Protein AF-A0A443SR91-F1 (afdb_monomer)

Mean predicted aligned error: 11.03 Å

Organism: NCBI:txid299467

Structure (mmCIF, N/CA/C/O backbone):
data_AF-A0A443SR91-F1
#
_entry.id   AF-A0A443SR91-F1
#
loop_
_atom_site.group_PDB
_atom_site.id
_atom_site.type_symbol
_atom_site.label_atom_id
_atom_site.label_alt_id
_atom_site.label_comp_id
_atom_site.label_asym_id
_atom_site.label_entity_id
_atom_site.label_seq_id
_atom_site.pdbx_PDB_ins_code
_atom_site.Cartn_x
_atom_site.Cartn_y
_atom_site.Cartn_z
_atom_site.occupancy
_atom_site.B_iso_or_equiv
_atom_site.auth_seq_id
_atom_site.auth_comp_id
_atom_site.auth_asym_id
_atom_site.auth_atom_id
_atom_site.pdbx_PDB_model_num
ATOM 1 N N . MET A 1 1 ? 27.657 -12.265 -1.826 1.00 41.44 1 MET A N 1
ATOM 2 C CA . MET A 1 1 ? 26.207 -12.236 -2.120 1.00 41.44 1 MET A CA 1
ATOM 3 C C . MET A 1 1 ? 25.772 -13.661 -2.396 1.00 41.44 1 MET A C 1
ATOM 5 O O . MET A 1 1 ? 26.447 -14.316 -3.179 1.00 41.44 1 MET A O 1
ATOM 9 N N . ALA A 1 2 ? 24.727 -14.161 -1.733 1.00 51.31 2 ALA A N 1
ATOM 10 C CA . ALA A 1 2 ? 24.154 -15.455 -2.095 1.00 51.31 2 ALA A CA 1
ATOM 11 C C . ALA A 1 2 ? 23.561 -15.342 -3.507 1.00 51.31 2 ALA A C 1
ATOM 13 O O . ALA A 1 2 ? 22.848 -14.381 -3.801 1.00 51.31 2 ALA A O 1
ATOM 14 N N . LYS A 1 3 ? 23.916 -16.274 -4.390 1.00 56.06 3 LYS A N 1
ATOM 15 C CA . LYS A 1 3 ? 23.354 -16.358 -5.735 1.00 56.06 3 LYS A CA 1
ATOM 16 C C . LYS A 1 3 ? 21.911 -16.841 -5.580 1.00 56.06 3 LYS A C 1
ATOM 18 O O . LYS A 1 3 ? 21.688 -17.900 -5.003 1.00 56.06 3 LYS A O 1
ATOM 23 N N . ILE A 1 4 ? 20.943 -16.024 -5.987 1.00 63.00 4 ILE A N 1
ATOM 24 C CA . ILE A 1 4 ? 19.546 -16.457 -6.048 1.00 63.00 4 ILE A CA 1
ATOM 25 C C . ILE A 1 4 ? 19.401 -17.189 -7.376 1.00 63.00 4 ILE A C 1
ATOM 27 O O . ILE A 1 4 ? 19.497 -16.564 -8.432 1.00 63.00 4 ILE A O 1
ATOM 31 N N . ASP A 1 5 ? 19.214 -18.503 -7.316 1.00 78.19 5 ASP A N 1
ATOM 32 C CA . ASP A 1 5 ? 18.896 -19.296 -8.497 1.00 78.19 5 ASP A CA 1
ATOM 33 C C . ASP A 1 5 ? 17.426 -19.047 -8.849 1.00 78.19 5 ASP A C 1
ATOM 35 O O . ASP A 1 5 ? 16.517 -19.475 -8.136 1.00 78.19 5 ASP A O 1
ATOM 39 N N . LEU A 1 6 ? 17.202 -18.266 -9.905 1.00 82.62 6 LEU A N 1
ATOM 40 C CA . LEU A 1 6 ? 15.869 -17.992 -10.432 1.00 82.62 6 LEU A CA 1
ATOM 41 C C . LEU A 1 6 ? 15.400 -19.183 -11.269 1.00 82.62 6 LEU A C 1
ATOM 43 O O . LEU A 1 6 ? 16.185 -19.780 -12.005 1.00 82.62 6 LEU A O 1
ATOM 47 N N . VAL A 1 7 ? 14.115 -19.503 -11.165 1.00 83.94 7 VAL A N 1
ATOM 48 C CA . VAL A 1 7 ? 13.456 -20.532 -11.971 1.00 83.94 7 VAL A CA 1
ATOM 49 C C . VAL A 1 7 ? 12.713 -19.836 -13.100 1.00 83.94 7 VAL A C 1
ATOM 51 O O . VAL A 1 7 ? 12.005 -18.858 -12.861 1.00 83.94 7 VAL A O 1
ATOM 54 N N . ASP A 1 8 ? 12.904 -20.321 -14.320 1.00 85.38 8 ASP A N 1
ATOM 55 C CA . ASP A 1 8 ? 12.150 -19.864 -15.479 1.00 85.38 8 ASP A CA 1
ATOM 56 C C . ASP A 1 8 ? 10.756 -20.497 -15.464 1.00 85.38 8 ASP A C 1
ATOM 58 O O . ASP A 1 8 ? 10.620 -21.723 -15.486 1.00 85.38 8 ASP A O 1
ATOM 62 N N . TYR A 1 9 ? 9.734 -19.650 -15.408 1.00 81.44 9 TYR A N 1
ATOM 63 C CA . TYR A 1 9 ? 8.352 -20.031 -15.623 1.00 81.44 9 TYR A CA 1
ATOM 64 C C . TYR A 1 9 ? 7.802 -19.270 -16.832 1.00 81.44 9 TYR A C 1
ATOM 66 O O . TYR A 1 9 ? 7.483 -18.086 -16.734 1.00 81.44 9 TYR A O 1
ATOM 74 N N . ASP A 1 10 ? 7.691 -19.953 -17.972 1.00 81.38 10 ASP A N 1
ATOM 75 C CA . ASP A 1 10 ? 7.181 -19.404 -19.239 1.00 81.38 10 ASP A CA 1
ATOM 76 C C . ASP A 1 10 ? 7.865 -18.093 -19.686 1.00 81.38 10 ASP A C 1
ATOM 78 O O . ASP A 1 10 ? 7.224 -17.161 -20.173 1.00 81.38 10 ASP A O 1
ATOM 82 N N . GLY A 1 11 ? 9.187 -18.008 -19.521 1.00 83.19 11 GLY A N 1
ATOM 83 C CA . GLY A 1 11 ? 9.999 -16.841 -19.866 1.00 83.19 11 GLY A CA 1
ATOM 84 C C . GLY A 1 11 ? 10.101 -15.800 -18.749 1.00 83.19 11 GLY A C 1
ATOM 85 O O . GLY A 1 11 ? 10.770 -14.778 -18.928 1.00 83.19 11 GLY A O 1
ATOM 86 N N . LEU A 1 12 ? 9.467 -16.035 -17.594 1.00 79.50 12 LEU A N 1
ATOM 87 C CA . LEU A 1 12 ? 9.574 -15.183 -16.416 1.00 79.50 12 LEU A CA 1
ATOM 88 C C . LEU A 1 12 ? 10.476 -15.824 -15.359 1.00 79.50 12 LEU A C 1
ATOM 90 O O . LEU A 1 12 ? 10.151 -16.849 -14.764 1.00 79.50 12 LEU A O 1
ATOM 94 N N . LEU A 1 13 ? 11.596 -15.166 -15.066 1.00 86.50 13 LEU A N 1
ATOM 95 C CA . LEU A 1 13 ? 12.511 -15.595 -14.013 1.00 86.50 13 LEU A CA 1
ATOM 96 C C . LEU A 1 13 ? 11.952 -15.227 -12.633 1.00 86.50 13 LEU A C 1
ATOM 98 O O . LEU A 1 13 ? 11.911 -14.052 -12.262 1.00 86.50 13 LEU A O 1
ATOM 102 N N . MET A 1 14 ? 11.553 -16.231 -11.853 1.00 80.12 14 MET A N 1
ATOM 103 C CA . MET A 1 14 ? 10.977 -16.051 -10.520 1.00 80.12 14 MET A CA 1
ATOM 104 C C . MET A 1 14 ? 11.836 -16.685 -9.426 1.00 80.12 14 MET A C 1
ATOM 106 O O . MET A 1 14 ? 12.551 -17.664 -9.636 1.00 80.12 14 MET A O 1
ATOM 110 N N . SER A 1 15 ? 11.739 -16.137 -8.213 1.00 78.44 15 SER A N 1
ATOM 111 C CA . SER A 1 15 ? 12.311 -16.778 -7.026 1.00 78.44 15 SER A CA 1
ATOM 112 C C . SER A 1 15 ? 11.634 -18.136 -6.779 1.00 78.44 15 SER A C 1
ATOM 114 O O . SER A 1 15 ? 10.404 -18.194 -6.836 1.00 78.44 15 SER A O 1
ATOM 116 N N . PRO A 1 16 ? 12.370 -19.190 -6.375 1.00 73.69 16 PRO A N 1
ATOM 117 C CA . PRO A 1 16 ? 11.783 -20.461 -5.937 1.00 73.69 16 PRO A CA 1
ATOM 118 C C . PRO A 1 16 ? 10.804 -20.328 -4.759 1.00 73.69 16 PRO A C 1
ATOM 120 O O . PRO A 1 16 ? 10.032 -21.240 -4.486 1.00 73.69 16 PRO A O 1
ATOM 123 N N . SER A 1 17 ? 10.855 -19.213 -4.021 1.00 71.69 17 SER A N 1
ATOM 124 C CA . SER A 1 17 ? 9.922 -18.911 -2.930 1.00 71.69 17 SER A CA 1
ATOM 125 C C . SER A 1 17 ? 8.574 -18.357 -3.404 1.00 71.69 17 SER A C 1
ATOM 127 O O . SER A 1 17 ? 7.667 -18.207 -2.588 1.00 71.69 17 SER A O 1
ATOM 129 N N . ALA A 1 18 ? 8.448 -17.984 -4.679 1.00 74.00 18 ALA A N 1
ATOM 130 C CA . ALA A 1 18 ? 7.201 -17.504 -5.256 1.00 74.00 18 ALA A CA 1
ATOM 131 C C . ALA A 1 18 ? 6.379 -18.687 -5.783 1.00 74.00 18 ALA A C 1
ATOM 133 O O . ALA A 1 18 ? 6.911 -19.588 -6.426 1.00 74.00 18 ALA A O 1
ATOM 134 N N . SER A 1 19 ? 5.069 -18.679 -5.529 1.00 81.56 19 SER A N 1
ATOM 135 C CA . SER A 1 19 ? 4.161 -19.663 -6.120 1.00 81.56 19 SER A CA 1
ATOM 136 C C . SER A 1 19 ? 3.815 -19.234 -7.542 1.00 81.56 19 SER A C 1
ATOM 138 O O . SER A 1 19 ? 3.152 -18.214 -7.741 1.00 81.56 19 SER A O 1
ATOM 140 N N . TYR A 1 20 ? 4.260 -20.023 -8.519 1.00 82.88 20 TYR A N 1
ATOM 141 C CA . TYR A 1 20 ? 3.913 -19.804 -9.920 1.00 82.88 20 TYR A CA 1
ATOM 142 C C . TYR A 1 20 ? 2.400 -19.924 -10.153 1.00 82.88 20 TYR A C 1
ATOM 144 O O . TYR A 1 20 ? 1.827 -19.073 -10.825 1.00 82.88 20 TYR A O 1
ATOM 152 N N . ASP A 1 21 ? 1.725 -20.884 -9.513 1.00 85.50 21 ASP A N 1
ATOM 153 C CA . ASP A 1 21 ? 0.265 -21.028 -9.618 1.00 85.50 21 ASP A CA 1
ATOM 154 C C . ASP A 1 21 ? -0.464 -19.765 -9.150 1.00 85.50 21 ASP A C 1
ATOM 156 O O . ASP A 1 21 ? -1.337 -19.257 -9.849 1.00 85.50 21 ASP A O 1
ATOM 160 N N . LYS A 1 22 ? -0.053 -19.185 -8.013 1.00 85.31 22 LYS A N 1
ATOM 161 C CA . LYS A 1 22 ? -0.628 -17.924 -7.515 1.00 85.31 22 LYS A CA 1
ATOM 162 C C . LYS A 1 22 ? -0.320 -16.747 -8.432 1.00 85.31 22 LYS A C 1
ATOM 164 O O . LYS A 1 22 ? -1.170 -15.883 -8.621 1.00 85.31 22 LYS A O 1
ATOM 169 N N . PHE A 1 23 ? 0.878 -16.709 -9.010 1.00 83.94 23 PHE A N 1
ATOM 170 C CA . PHE A 1 23 ? 1.231 -15.703 -10.007 1.00 83.94 23 PHE A CA 1
ATOM 171 C C . PHE A 1 23 ? 0.356 -15.818 -11.263 1.00 83.94 23 PHE A C 1
ATOM 173 O O . PHE A 1 23 ? -0.151 -14.810 -11.756 1.00 83.94 23 PHE A O 1
ATOM 180 N N . LYS A 1 24 ? 0.123 -17.036 -11.752 1.00 85.69 24 LYS A N 1
ATOM 181 C CA . LYS A 1 24 ? -0.732 -17.299 -12.910 1.00 85.69 24 LYS A CA 1
ATOM 182 C C . LYS A 1 24 ? -2.198 -16.978 -12.626 1.00 85.69 24 LYS A C 1
ATOM 184 O O . LYS A 1 24 ? -2.836 -16.326 -13.446 1.00 85.69 24 LYS A O 1
ATOM 189 N N . GLU A 1 25 ? -2.715 -17.372 -11.462 1.00 88.50 25 GLU A N 1
ATOM 190 C CA . GLU A 1 25 ? -4.056 -16.996 -10.993 1.00 88.50 25 GLU A CA 1
ATOM 191 C C . GLU A 1 25 ? -4.214 -15.469 -10.952 1.00 88.50 25 GLU A C 1
ATOM 193 O O . GLU A 1 25 ? -5.180 -14.936 -11.490 1.00 88.50 25 GLU A O 1
ATOM 198 N N . ALA A 1 26 ? -3.240 -14.756 -10.376 1.00 85.06 26 ALA A N 1
ATOM 199 C CA . ALA A 1 26 ? -3.278 -13.299 -10.266 1.00 85.06 26 ALA A CA 1
ATOM 200 C C . ALA A 1 26 ? -3.182 -12.590 -11.626 1.00 85.06 26 ALA A C 1
ATOM 202 O O . ALA A 1 26 ? -3.855 -11.586 -11.840 1.00 85.06 26 ALA A O 1
ATOM 203 N N . THR A 1 27 ? -2.360 -13.091 -12.552 1.00 83.00 27 THR A N 1
ATOM 204 C CA . THR A 1 27 ? -2.200 -12.490 -13.890 1.00 83.00 27 THR A CA 1
ATOM 205 C C . THR A 1 27 ? -3.327 -12.846 -14.855 1.00 83.00 27 THR A C 1
ATOM 207 O O . THR A 1 27 ? -3.571 -12.092 -15.792 1.00 83.00 27 THR A O 1
ATOM 210 N N . SER A 1 28 ? -4.044 -13.945 -14.611 1.00 87.25 28 SER A N 1
ATOM 211 C CA . SER A 1 28 ? -5.238 -14.341 -15.375 1.00 87.25 28 SER A CA 1
ATOM 212 C C . SER A 1 28 ? -6.531 -13.759 -14.795 1.00 87.25 28 SER A C 1
ATOM 214 O O . SER A 1 28 ? -7.619 -14.103 -15.252 1.00 87.25 28 SER A O 1
ATOM 216 N N . TYR A 1 29 ? -6.437 -12.931 -13.752 1.00 89.81 29 TYR A N 1
ATOM 217 C CA . TYR A 1 29 ? -7.602 -12.365 -13.094 1.00 89.81 29 TYR A CA 1
ATOM 218 C C . TYR A 1 29 ? -8.281 -11.314 -13.977 1.00 89.81 29 TYR A C 1
ATOM 220 O O . TYR A 1 29 ? -7.693 -10.283 -14.303 1.00 89.81 29 TYR A O 1
ATOM 228 N N . GLU A 1 30 ? -9.542 -11.564 -14.325 1.00 91.50 30 GLU A N 1
ATOM 229 C CA . GLU A 1 30 ? -10.407 -10.617 -15.027 1.00 91.50 30 GLU A CA 1
ATOM 230 C C . GLU A 1 30 ? -11.324 -9.920 -14.008 1.00 91.50 30 GLU A C 1
ATOM 232 O O . GLU A 1 30 ? -12.291 -10.530 -13.536 1.00 91.50 30 GLU A O 1
ATOM 237 N N . PRO A 1 31 ? -11.023 -8.668 -13.617 1.00 88.00 31 PRO A N 1
ATOM 238 C CA . PRO A 1 31 ? -11.773 -7.988 -12.572 1.00 88.00 31 PRO A CA 1
ATOM 239 C C . PRO A 1 31 ? -13.184 -7.630 -13.038 1.00 88.00 31 PRO A C 1
ATOM 241 O O . PRO A 1 31 ? -13.385 -7.145 -14.154 1.00 88.00 31 PRO A O 1
ATOM 244 N N . ARG A 1 32 ? -14.164 -7.809 -12.151 1.00 90.62 32 ARG A N 1
ATOM 245 C CA . ARG A 1 32 ? -15.529 -7.306 -12.337 1.00 90.62 32 ARG A CA 1
ATOM 246 C C . ARG A 1 32 ? -15.664 -5.898 -11.766 1.00 90.62 32 ARG A C 1
ATOM 248 O O . ARG A 1 32 ? -14.778 -5.374 -11.090 1.00 90.62 32 ARG A O 1
ATOM 255 N N . GLU A 1 33 ? -16.796 -5.260 -12.032 1.00 84.44 33 GLU A N 1
ATOM 256 C CA . GLU A 1 33 ? -17.117 -3.995 -11.378 1.00 84.44 33 GLU A CA 1
ATOM 257 C C . GLU A 1 33 ? -17.162 -4.184 -9.852 1.00 84.44 33 GLU A C 1
ATOM 259 O O . GLU A 1 33 ? -17.833 -5.084 -9.353 1.00 84.44 33 GLU A O 1
ATOM 264 N N . GLY A 1 34 ? -16.419 -3.349 -9.120 1.00 84.06 34 GLY A N 1
ATOM 265 C CA . GLY A 1 34 ? -16.313 -3.430 -7.659 1.00 84.06 34 GLY A CA 1
ATOM 266 C C . GLY A 1 34 ? -15.227 -4.372 -7.125 1.00 84.06 34 GLY A C 1
ATOM 267 O O . GLY A 1 34 ? -14.982 -4.360 -5.926 1.00 84.06 34 GLY A O 1
ATOM 268 N N . ASP A 1 35 ? -14.526 -5.117 -7.982 1.00 87.12 35 ASP A N 1
ATOM 269 C CA . ASP A 1 35 ? -13.478 -6.056 -7.555 1.00 87.12 35 ASP A CA 1
ATOM 270 C C . ASP A 1 35 ? -12.117 -5.389 -7.287 1.00 87.12 35 ASP A C 1
ATOM 272 O O . ASP A 1 35 ? -11.254 -5.949 -6.606 1.00 87.12 35 ASP A O 1
ATOM 276 N N . VAL A 1 36 ? -11.889 -4.196 -7.847 1.00 87.12 36 VAL A N 1
ATOM 277 C CA . VAL A 1 36 ? -10.588 -3.515 -7.809 1.00 87.12 36 VAL A CA 1
ATOM 278 C C . VAL A 1 36 ? -10.733 -2.099 -7.278 1.00 87.12 36 VAL A C 1
ATOM 280 O O . VAL A 1 36 ? -11.470 -1.278 -7.823 1.00 87.12 36 VAL A O 1
ATOM 283 N N . PHE A 1 37 ? -9.947 -1.788 -6.250 1.00 83.81 37 PHE A N 1
ATOM 284 C CA . PHE A 1 37 ? -9.762 -0.432 -5.756 1.00 83.81 37 PHE A CA 1
ATOM 285 C C . PHE A 1 37 ? -8.499 0.176 -6.360 1.00 83.81 37 PHE A C 1
ATOM 287 O O . PHE A 1 37 ? -7.382 -0.247 -6.058 1.00 83.81 37 PHE A O 1
ATOM 294 N N . VAL A 1 38 ? -8.663 1.192 -7.204 1.00 80.56 38 VAL A N 1
ATOM 295 C CA . VAL A 1 38 ? -7.534 1.913 -7.798 1.00 80.56 38 VAL A CA 1
ATOM 296 C C . VAL A 1 38 ? -7.238 3.156 -6.968 1.00 80.56 38 VAL A C 1
ATOM 298 O O . VAL A 1 38 ? -8.088 4.026 -6.802 1.00 80.56 38 VAL A O 1
ATOM 301 N N . SER A 1 39 ? -6.005 3.265 -6.476 1.00 72.06 39 SER A N 1
ATOM 302 C CA . SER A 1 39 ? -5.508 4.448 -5.772 1.00 72.06 39 SER A CA 1
ATOM 303 C C . SER A 1 39 ? -4.142 4.849 -6.315 1.00 72.06 39 SER A C 1
ATOM 305 O O . SER A 1 39 ? -3.356 4.004 -6.742 1.00 72.06 39 SER A O 1
ATOM 307 N N . SER A 1 40 ? -3.852 6.151 -6.315 1.00 67.19 40 SER A N 1
ATOM 308 C CA . SER A 1 40 ? -2.577 6.679 -6.800 1.00 67.19 40 SER A CA 1
ATOM 309 C C . SER A 1 40 ? -1.694 7.156 -5.646 1.00 67.19 40 SER A C 1
ATOM 311 O O . SER A 1 40 ? -2.136 7.826 -4.714 1.00 67.19 40 SER A O 1
ATOM 313 N N . TYR A 1 41 ? -0.404 6.826 -5.720 1.00 61.38 41 TYR A N 1
ATOM 314 C CA . TYR A 1 41 ? 0.581 7.156 -4.684 1.00 61.38 41 TYR A CA 1
ATOM 315 C C . TYR A 1 41 ? 0.987 8.648 -4.671 1.00 61.38 41 TYR A C 1
ATOM 317 O O . TYR A 1 41 ? 1.594 9.141 -3.718 1.00 61.38 41 TYR A O 1
ATOM 325 N N . HIS A 1 42 ? 0.671 9.418 -5.715 1.00 53.66 42 HIS A N 1
ATOM 326 C CA . HIS A 1 42 ? 1.203 10.771 -5.864 1.00 53.66 42 HIS A CA 1
ATOM 327 C C . HIS A 1 42 ? 0.335 11.830 -5.176 1.00 53.66 42 HIS A C 1
ATOM 329 O O . HIS A 1 42 ? -0.754 12.136 -5.634 1.00 53.66 42 HIS A O 1
ATOM 335 N N . LYS A 1 43 ? 0.889 12.435 -4.113 1.00 49.75 43 LYS A N 1
ATOM 336 C CA . LYS A 1 43 ? 0.616 13.778 -3.538 1.00 49.75 43 LYS A CA 1
ATOM 337 C C . LYS A 1 43 ? -0.826 14.234 -3.252 1.00 49.75 43 LYS A C 1
ATOM 339 O O . LYS A 1 43 ? -0.946 15.300 -2.645 1.00 49.75 43 LYS A O 1
ATOM 344 N N . CYS A 1 44 ? -1.886 13.518 -3.614 1.00 48.47 44 CYS A N 1
ATOM 345 C CA . CYS A 1 44 ? -3.161 14.202 -3.827 1.00 48.47 44 CYS A CA 1
ATOM 346 C C . CYS A 1 44 ? -4.402 13.644 -3.153 1.00 48.47 44 CYS A C 1
ATOM 348 O O . CYS A 1 44 ? -5.312 14.431 -2.926 1.00 48.47 44 CYS A O 1
ATOM 350 N N . GLU A 1 45 ? -4.388 12.408 -2.667 1.00 43.84 45 GLU A N 1
ATOM 351 C CA . GLU A 1 45 ? -5.451 11.940 -1.766 1.00 43.84 45 GLU A CA 1
ATOM 352 C C . GLU A 1 45 ? -4.870 11.367 -0.473 1.00 43.84 45 GLU A C 1
ATOM 354 O O . GLU A 1 45 ? -5.183 11.860 0.603 1.00 43.84 45 GLU A O 1
ATOM 359 N N . THR A 1 46 ? -3.895 10.461 -0.539 1.00 50.03 46 THR A N 1
ATOM 360 C CA . THR A 1 46 ? -3.385 9.754 0.654 1.00 50.03 46 THR A CA 1
ATOM 361 C C . THR A 1 46 ? -2.578 10.616 1.626 1.00 50.03 46 THR A C 1
ATOM 363 O O . THR A 1 46 ? -2.572 10.324 2.815 1.00 50.03 46 THR A O 1
ATOM 366 N N . LYS A 1 47 ? -1.904 11.680 1.162 1.00 54.66 47 LYS A N 1
ATOM 367 C CA . LYS A 1 47 ? -1.153 12.623 2.025 1.00 54.66 47 LYS A CA 1
ATOM 368 C C . LYS A 1 47 ? -1.911 13.901 2.388 1.00 54.66 47 LYS A C 1
ATOM 370 O O . LYS A 1 47 ? -1.526 14.563 3.343 1.00 54.66 47 LYS A O 1
ATOM 375 N N . ARG A 1 48 ? -2.924 14.285 1.604 1.00 61.09 48 ARG A N 1
ATOM 376 C CA . ARG A 1 48 ? 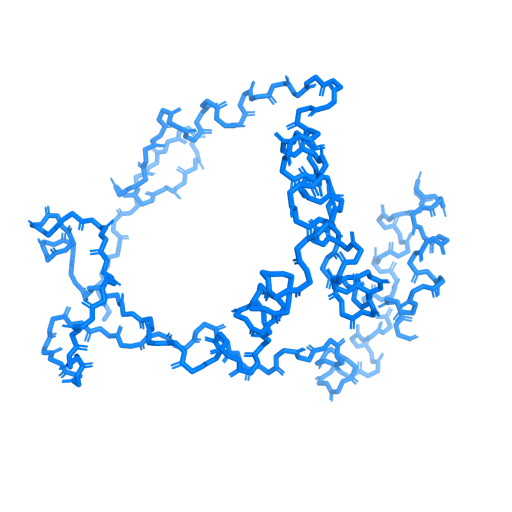-3.736 15.494 1.848 1.00 61.09 48 ARG A CA 1
ATOM 377 C C . ARG A 1 48 ? -5.035 15.169 2.576 1.00 61.09 48 ARG A C 1
ATOM 379 O O . ARG A 1 48 ? -5.492 15.982 3.367 1.00 61.09 48 ARG A O 1
ATOM 386 N N . ASN A 1 49 ? -5.592 13.986 2.324 1.00 74.44 49 ASN A N 1
ATOM 387 C CA . ASN A 1 49 ? -6.812 13.487 2.935 1.00 74.44 49 ASN A CA 1
ATOM 388 C C . ASN A 1 49 ? -6.705 11.977 3.225 1.00 74.44 49 ASN A C 1
ATOM 390 O O . ASN A 1 49 ? -7.431 11.141 2.678 1.00 74.44 49 ASN A O 1
ATOM 394 N N . THR A 1 50 ? -5.745 11.616 4.083 1.00 80.19 50 THR A N 1
ATOM 395 C CA . THR A 1 50 ? -5.516 10.226 4.505 1.00 80.19 50 THR A CA 1
ATOM 396 C C . THR A 1 50 ? -6.793 9.606 5.071 1.00 80.19 50 THR A C 1
ATOM 398 O O . THR A 1 50 ? -7.119 8.481 4.709 1.00 80.19 50 THR A O 1
ATOM 401 N N . LYS A 1 51 ? -7.566 10.366 5.864 1.00 87.88 51 LYS A N 1
ATOM 402 C CA . LYS A 1 51 ? -8.857 9.937 6.431 1.00 87.88 51 LYS A CA 1
ATOM 403 C C . LYS A 1 51 ? -9.858 9.555 5.341 1.00 87.88 51 LYS A C 1
ATOM 405 O O . LYS A 1 51 ? -10.408 8.462 5.384 1.00 87.88 51 LYS A O 1
ATOM 410 N N . GLU A 1 52 ? -10.052 10.404 4.332 1.00 87.31 52 GLU A N 1
ATOM 411 C CA . GLU A 1 52 ? -10.956 10.092 3.217 1.00 87.31 52 GLU A CA 1
ATOM 412 C C . GLU A 1 52 ? -10.487 8.867 2.424 1.00 87.31 52 GLU A C 1
ATOM 414 O O . GLU A 1 52 ? -11.301 8.021 2.072 1.00 87.31 52 GLU A O 1
ATOM 419 N N . THR A 1 53 ? -9.181 8.726 2.180 1.00 86.06 53 THR A N 1
ATOM 420 C CA . THR A 1 53 ? -8.651 7.541 1.483 1.00 86.06 53 THR A CA 1
ATOM 421 C C . THR A 1 53 ? -8.924 6.268 2.282 1.00 86.06 53 THR A C 1
ATOM 423 O O . THR A 1 53 ? -9.399 5.281 1.727 1.00 86.06 53 THR A O 1
ATOM 426 N N . VAL A 1 54 ? -8.656 6.296 3.587 1.00 89.94 54 VAL A N 1
ATOM 427 C CA . VAL A 1 54 ? -8.935 5.183 4.498 1.00 89.94 54 VAL A CA 1
ATOM 428 C C . VAL A 1 54 ? -10.420 4.822 4.469 1.00 89.94 54 VAL A C 1
ATOM 430 O O . VAL A 1 54 ? -10.758 3.646 4.377 1.00 89.94 54 VAL A O 1
ATOM 433 N N . LEU A 1 55 ? -11.308 5.816 4.475 1.00 92.25 55 LEU A N 1
ATOM 434 C CA . LEU A 1 55 ? -12.749 5.598 4.371 1.00 92.25 55 LEU A CA 1
ATOM 435 C C . LEU A 1 55 ? -13.163 5.027 3.006 1.00 92.25 55 LEU A C 1
ATOM 437 O O . LEU A 1 55 ? -13.993 4.125 2.963 1.00 92.25 55 LEU A O 1
ATOM 441 N N . LYS A 1 56 ? -12.567 5.481 1.896 1.00 90.94 56 LYS A N 1
ATOM 442 C CA . LYS A 1 56 ? -12.792 4.900 0.559 1.00 90.94 56 LYS A CA 1
ATOM 443 C C . LYS A 1 56 ? -12.390 3.422 0.520 1.00 90.94 56 LYS A C 1
ATOM 445 O O . LYS A 1 56 ? -13.146 2.607 0.000 1.00 90.94 56 LYS A O 1
ATOM 450 N N . VAL A 1 57 ? -11.249 3.071 1.120 1.00 91.88 57 VAL A N 1
ATOM 451 C CA . VAL A 1 57 ? -10.810 1.672 1.263 1.00 91.88 57 VAL A CA 1
ATOM 452 C C . VAL A 1 57 ? -11.778 0.887 2.147 1.00 91.88 57 VAL A C 1
ATOM 454 O O . VAL A 1 57 ? -12.192 -0.201 1.769 1.00 91.88 57 VAL A O 1
ATOM 457 N N . ALA A 1 58 ? -12.190 1.434 3.292 1.00 94.00 58 ALA A N 1
ATOM 458 C CA . ALA A 1 58 ? -13.151 0.777 4.176 1.00 94.00 58 ALA A CA 1
ATOM 459 C C . ALA A 1 58 ? -14.483 0.507 3.458 1.00 94.00 58 ALA A C 1
ATOM 461 O O . ALA A 1 58 ? -14.985 -0.609 3.508 1.00 94.00 58 ALA A O 1
ATOM 462 N N . LYS A 1 59 ? -15.006 1.488 2.713 1.00 94.56 59 LYS A N 1
ATOM 463 C CA . LYS A 1 59 ? -16.222 1.343 1.901 1.00 94.56 59 LYS A CA 1
ATOM 464 C C . LYS A 1 59 ? -16.067 0.291 0.808 1.00 94.56 59 LYS A C 1
ATOM 466 O O . LYS A 1 59 ? -16.999 -0.468 0.581 1.00 94.56 59 LYS A O 1
ATOM 471 N N . PHE A 1 60 ? -14.902 0.234 0.165 1.00 94.12 60 PHE A N 1
ATOM 472 C CA . PHE A 1 60 ? -14.588 -0.790 -0.829 1.00 94.12 60 PHE A CA 1
ATOM 473 C C . PHE A 1 60 ? -14.576 -2.204 -0.225 1.00 94.12 60 PHE A C 1
ATOM 475 O O . PHE A 1 60 ? -15.073 -3.135 -0.846 1.00 94.12 60 PHE A O 1
ATOM 482 N N . LEU A 1 61 ? -14.064 -2.362 1.000 1.00 94.50 61 LEU A N 1
ATOM 483 C CA . LEU A 1 61 ? -14.102 -3.638 1.723 1.00 94.50 61 LEU A CA 1
ATOM 484 C C . LEU A 1 61 ? -15.515 -4.008 2.203 1.00 94.50 61 LEU A C 1
ATOM 486 O O . LEU A 1 61 ? -15.808 -5.187 2.393 1.00 94.50 61 LEU A O 1
ATOM 490 N N . GLY A 1 62 ? -16.383 -3.016 2.417 1.00 94.81 62 GLY A N 1
ATOM 491 C CA . GLY A 1 62 ? -17.799 -3.207 2.710 1.00 94.81 62 GLY A CA 1
ATOM 492 C C . GLY A 1 62 ? -18.397 -2.129 3.614 1.00 94.81 62 GLY A C 1
ATOM 493 O O . GLY A 1 62 ? -17.711 -1.441 4.372 1.00 94.81 62 GLY A O 1
ATOM 494 N N . ASP A 1 63 ? -19.722 -2.012 3.572 1.00 96.31 63 ASP A N 1
ATOM 495 C CA . ASP A 1 63 ? -20.468 -0.971 4.288 1.00 96.31 63 ASP A CA 1
ATOM 496 C C . ASP A 1 63 ? -20.311 -1.044 5.807 1.00 96.31 63 ASP A C 1
ATOM 498 O O . ASP A 1 63 ? -20.262 -0.005 6.465 1.00 96.31 63 ASP A O 1
ATOM 502 N N . SER A 1 64 ? -20.179 -2.252 6.362 1.00 96.69 64 SER A N 1
ATOM 503 C CA . SER A 1 64 ? -19.907 -2.445 7.788 1.00 96.69 64 SER A CA 1
ATOM 504 C C . SER A 1 64 ? -18.574 -1.815 8.191 1.00 96.69 64 SER A C 1
ATOM 506 O O . SER A 1 64 ? -18.541 -1.020 9.122 1.00 96.69 64 SER A O 1
ATOM 508 N N . TYR A 1 65 ? -17.497 -2.069 7.439 1.00 95.56 65 TYR A N 1
ATOM 509 C CA . TYR A 1 65 ? -16.177 -1.499 7.719 1.00 95.56 65 TYR A CA 1
ATOM 510 C C . TYR A 1 65 ? -16.180 0.026 7.642 1.00 95.56 65 TYR A C 1
ATOM 512 O O . TYR A 1 65 ? -15.553 0.687 8.470 1.00 95.56 65 TYR A O 1
ATOM 520 N N . PHE A 1 66 ? -16.882 0.590 6.656 1.00 96.25 66 PHE A N 1
ATOM 521 C CA . PHE A 1 66 ? -17.033 2.037 6.550 1.00 96.25 66 PHE A CA 1
ATOM 522 C C . PHE A 1 66 ? -17.776 2.614 7.754 1.00 96.25 66 PHE A C 1
ATOM 524 O O . PHE A 1 66 ? -17.281 3.558 8.363 1.00 96.25 66 PHE A O 1
ATOM 531 N N . ASN A 1 67 ? -18.940 2.061 8.101 1.00 96.25 67 ASN A N 1
ATOM 532 C CA . ASN A 1 67 ? -19.769 2.579 9.188 1.00 96.25 67 ASN A CA 1
ATOM 533 C C . ASN A 1 67 ? -19.053 2.469 10.537 1.00 96.25 67 ASN A C 1
ATOM 535 O O . ASN A 1 67 ? -18.967 3.463 11.257 1.00 96.25 67 ASN A O 1
ATOM 539 N N . ASP A 1 68 ? -18.467 1.307 10.833 1.00 94.94 68 ASP A N 1
ATOM 540 C CA . ASP A 1 68 ? -17.736 1.061 12.078 1.00 94.94 68 ASP A CA 1
ATOM 541 C C . ASP A 1 68 ? -16.586 2.060 12.246 1.00 94.94 68 ASP A C 1
ATOM 543 O O . ASP A 1 68 ? -16.424 2.672 13.303 1.00 94.94 68 ASP A O 1
ATOM 547 N N . LEU A 1 69 ? -15.810 2.280 11.181 1.00 94.94 69 LEU A N 1
ATOM 548 C CA . LEU A 1 69 ? -14.669 3.187 11.220 1.00 94.94 69 LEU A CA 1
ATOM 549 C C . LEU A 1 69 ? -15.081 4.668 11.213 1.00 94.94 69 LEU A C 1
ATOM 551 O O . LEU A 1 69 ? -14.425 5.489 11.850 1.00 94.94 69 LEU A O 1
ATOM 555 N N . ASN A 1 70 ? -16.152 5.026 10.502 1.00 93.69 70 ASN A N 1
ATOM 556 C CA . ASN A 1 70 ? -16.635 6.404 10.402 1.00 93.69 70 ASN A CA 1
ATOM 557 C C . ASN A 1 70 ? -17.334 6.877 11.687 1.00 93.69 70 ASN A C 1
ATOM 559 O O . ASN A 1 70 ? -17.315 8.067 11.990 1.00 93.69 70 ASN A O 1
ATOM 563 N N . SER A 1 71 ? -17.930 5.960 12.454 1.00 94.56 71 SER A N 1
ATOM 564 C CA . SER A 1 71 ? -18.558 6.258 13.747 1.00 94.56 71 SER A CA 1
ATOM 565 C C . SER A 1 71 ? -17.595 6.171 14.938 1.00 94.56 71 SER A C 1
ATOM 567 O O . SER A 1 71 ? -17.930 6.658 16.017 1.00 94.56 71 SER A O 1
ATOM 569 N N . ASN A 1 72 ? -16.402 5.590 14.764 1.00 95.00 72 ASN A N 1
ATOM 570 C CA . ASN A 1 72 ? -15.409 5.412 15.824 1.00 95.00 72 ASN A CA 1
ATOM 571 C C . ASN A 1 72 ? -14.164 6.291 15.603 1.00 95.00 72 ASN A C 1
ATOM 573 O O . ASN A 1 72 ? -13.171 5.877 14.998 1.00 95.00 72 ASN A O 1
ATOM 577 N N . GLU 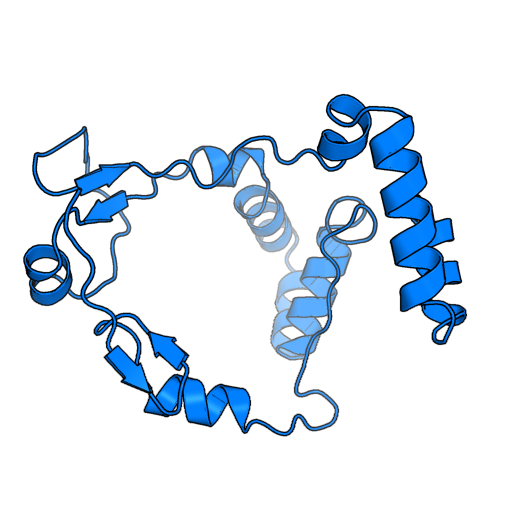A 1 73 ? -14.200 7.514 16.139 1.00 94.19 73 GLU A N 1
ATOM 578 C CA . GLU A 1 73 ? -13.111 8.485 15.970 1.00 94.19 73 GLU A CA 1
ATOM 579 C C . GLU A 1 73 ? -11.789 8.021 16.615 1.00 94.19 73 GLU A C 1
ATOM 581 O O . GLU A 1 73 ? -10.720 8.285 16.067 1.00 94.19 73 GLU A O 1
ATOM 586 N N . GLU A 1 74 ? -11.830 7.277 17.726 1.00 95.94 74 GLU A N 1
ATOM 587 C CA . GLU A 1 74 ? -10.619 6.745 18.374 1.00 95.94 74 GLU A CA 1
ATOM 588 C C . GLU A 1 74 ? -9.903 5.733 17.466 1.00 95.94 74 GLU A C 1
ATOM 590 O O . GLU A 1 74 ? -8.684 5.789 17.274 1.00 95.94 74 GLU A O 1
ATOM 595 N N . GLN A 1 75 ? -10.665 4.816 16.868 1.00 93.69 75 GLN A N 1
ATOM 596 C CA . GLN A 1 75 ? -10.129 3.827 15.938 1.00 93.69 75 GLN A CA 1
ATOM 597 C C . GLN A 1 75 ? -9.588 4.489 14.667 1.00 93.69 75 GLN A C 1
ATOM 599 O O . GLN A 1 75 ? -8.517 4.107 14.189 1.00 93.69 75 GLN A O 1
ATOM 604 N N . MET A 1 76 ? -10.279 5.512 14.156 1.00 94.31 76 MET A N 1
ATOM 605 C CA . MET A 1 76 ? -9.794 6.310 13.033 1.00 94.31 76 MET A CA 1
ATOM 606 C C . MET A 1 76 ? -8.451 6.977 13.353 1.00 94.31 76 MET A C 1
ATOM 608 O O . MET A 1 76 ? -7.517 6.886 12.557 1.00 94.31 76 MET A O 1
ATOM 612 N N . GLN A 1 77 ? -8.317 7.605 14.523 1.00 94.00 77 GLN A N 1
ATOM 613 C CA . GLN A 1 77 ? -7.071 8.262 14.930 1.00 94.00 77 GLN A CA 1
ATOM 614 C C . GLN A 1 77 ? -5.907 7.273 15.047 1.00 94.00 77 GLN A C 1
ATOM 616 O O . GLN A 1 77 ? -4.838 7.534 14.494 1.00 94.00 77 GLN A O 1
ATOM 621 N N . LYS A 1 78 ? -6.123 6.107 15.672 1.00 94.62 78 LYS A N 1
ATOM 622 C CA . LYS A 1 78 ? -5.113 5.034 15.743 1.00 94.62 78 LYS A CA 1
ATOM 623 C C . LYS A 1 78 ? -4.675 4.565 14.358 1.00 94.62 78 LYS A C 1
ATOM 625 O O . LYS A 1 78 ? -3.489 4.355 14.121 1.00 94.62 78 LYS A O 1
ATOM 630 N N . LEU A 1 79 ? -5.618 4.414 13.429 1.00 92.62 79 LEU A N 1
ATOM 631 C CA . LEU A 1 79 ? -5.311 3.988 12.066 1.00 92.62 79 LEU A CA 1
ATOM 632 C C . LEU A 1 79 ? -4.480 5.046 11.328 1.00 92.62 79 LEU A C 1
ATOM 634 O O . LEU A 1 79 ? -3.470 4.702 10.714 1.00 92.62 79 LEU A O 1
ATOM 638 N N . LEU A 1 80 ? -4.844 6.328 11.432 1.00 90.75 80 LEU A N 1
ATOM 639 C CA . LEU A 1 80 ? -4.065 7.435 10.865 1.00 90.75 80 LEU A CA 1
ATOM 640 C C . LEU A 1 80 ? -2.653 7.520 11.463 1.00 90.75 80 LEU A C 1
ATOM 642 O O . LEU A 1 80 ? -1.695 7.759 10.730 1.00 90.75 80 LEU A O 1
ATOM 646 N N . GLU A 1 81 ? -2.506 7.284 12.768 1.00 91.69 81 GLU A N 1
ATOM 647 C CA . GLU A 1 81 ? -1.203 7.229 13.431 1.00 91.69 81 GLU A CA 1
ATOM 648 C C . GLU A 1 81 ? -0.364 6.056 12.908 1.00 91.69 81 GLU A C 1
ATOM 650 O O . GLU A 1 81 ? 0.753 6.261 12.433 1.00 91.69 81 GLU A O 1
ATOM 655 N N . TYR A 1 82 ? -0.900 4.834 12.934 1.00 90.56 82 TYR A N 1
ATOM 656 C CA . TYR A 1 82 ? -0.150 3.624 12.578 1.00 90.56 82 TYR A CA 1
ATOM 657 C C . TYR A 1 82 ? 0.187 3.526 11.090 1.00 90.56 82 TYR A C 1
ATOM 659 O O . TYR A 1 82 ? 1.172 2.884 10.726 1.00 90.56 82 TYR A O 1
ATOM 667 N N . THR A 1 83 ? -0.591 4.188 10.233 1.00 87.06 83 THR A N 1
ATOM 668 C CA . THR A 1 83 ? -0.319 4.299 8.789 1.00 87.06 83 THR A CA 1
ATOM 669 C C . THR A 1 83 ? 0.474 5.555 8.423 1.00 87.06 83 THR A C 1
ATOM 671 O O . THR A 1 83 ? 0.791 5.772 7.250 1.00 87.06 83 THR A O 1
ATOM 674 N N . SER A 1 84 ? 0.841 6.384 9.406 1.00 85.88 84 SER A N 1
ATOM 675 C CA . SER A 1 84 ? 1.710 7.534 9.176 1.00 85.88 84 SER A CA 1
ATOM 676 C C . SER A 1 84 ? 3.128 7.087 8.825 1.00 85.88 84 SER A C 1
ATOM 678 O O . SER A 1 84 ? 3.634 6.065 9.295 1.00 85.88 84 SER A O 1
ATOM 680 N N . PHE A 1 85 ? 3.803 7.891 8.005 1.00 83.12 85 PHE A N 1
ATOM 681 C CA . PHE A 1 85 ? 5.195 7.637 7.645 1.00 83.12 85 PHE A CA 1
ATOM 682 C C . PHE A 1 85 ? 6.100 7.580 8.887 1.00 83.12 85 PHE A C 1
ATOM 684 O O . PHE A 1 85 ? 6.921 6.673 9.000 1.00 83.12 85 PHE A O 1
ATOM 691 N N . ASP A 1 86 ? 5.901 8.499 9.835 1.00 84.94 86 ASP A N 1
ATOM 692 C CA . ASP A 1 86 ? 6.723 8.615 11.042 1.00 84.94 86 ASP A CA 1
ATOM 693 C C . ASP A 1 86 ? 6.577 7.406 11.969 1.00 84.94 86 ASP A C 1
ATOM 695 O O . ASP A 1 86 ? 7.546 7.004 12.615 1.00 84.94 86 ASP A O 1
ATOM 699 N N . TYR A 1 87 ? 5.378 6.821 12.047 1.00 87.62 87 TYR A N 1
ATOM 700 C CA . TYR A 1 87 ? 5.162 5.591 12.799 1.00 87.62 87 TYR A CA 1
ATOM 701 C C . TYR A 1 87 ? 5.769 4.391 12.068 1.00 87.62 87 TYR A C 1
ATOM 703 O O . TYR A 1 87 ? 6.586 3.671 12.641 1.00 87.62 87 TYR A O 1
ATOM 711 N N . MET A 1 88 ? 5.438 4.203 10.785 1.00 84.00 88 MET A N 1
ATOM 712 C CA . MET A 1 88 ? 5.908 3.053 10.005 1.00 84.00 88 MET A CA 1
ATOM 713 C C . MET A 1 88 ? 7.435 3.004 9.867 1.00 84.00 88 MET A C 1
ATOM 715 O O . MET A 1 88 ? 8.015 1.922 9.886 1.00 84.00 88 MET A O 1
ATOM 719 N N . GLN A 1 89 ? 8.106 4.157 9.789 1.00 83.50 89 GLN A N 1
ATOM 720 C CA . GLN A 1 89 ? 9.567 4.231 9.723 1.00 83.50 89 GLN A CA 1
ATOM 721 C C . GLN A 1 89 ? 10.253 3.672 10.982 1.00 83.50 89 GLN A C 1
ATOM 723 O O . GLN A 1 89 ? 11.391 3.212 10.902 1.00 83.50 89 GLN A O 1
ATOM 728 N N . LYS A 1 90 ? 9.582 3.705 12.137 1.00 84.19 90 LYS A N 1
ATOM 729 C CA . LYS A 1 90 ? 10.113 3.177 13.403 1.00 84.19 90 LYS A CA 1
ATOM 730 C C . LYS A 1 90 ? 9.923 1.667 13.534 1.00 84.19 90 LYS A C 1
ATOM 732 O O . LYS A 1 90 ? 10.514 1.065 14.429 1.00 84.19 90 LYS A O 1
ATOM 737 N N . LEU A 1 91 ? 9.088 1.057 12.690 1.00 80.31 91 LEU A N 1
ATOM 738 C CA . LEU A 1 91 ? 8.809 -0.369 12.776 1.00 80.31 91 LEU A CA 1
ATOM 739 C C . LEU A 1 91 ? 10.032 -1.176 12.319 1.00 80.31 91 LEU A C 1
ATOM 741 O O . LEU A 1 91 ? 10.571 -0.916 11.240 1.00 80.31 91 LEU A O 1
ATOM 745 N N . PRO A 1 92 ? 10.480 -2.165 13.112 1.00 72.50 92 PRO A N 1
ATOM 746 C CA . PRO A 1 92 ? 11.561 -3.039 12.697 1.00 72.50 92 PRO A CA 1
ATOM 747 C C . PRO A 1 92 ? 11.053 -3.982 11.608 1.00 72.50 92 PRO A C 1
ATOM 749 O O . PRO A 1 92 ? 10.114 -4.747 11.826 1.00 72.50 92 PRO A O 1
ATOM 752 N N . PHE A 1 93 ? 11.707 -3.963 10.450 1.00 73.19 93 PHE A N 1
ATOM 753 C CA . PHE A 1 93 ? 11.524 -4.985 9.429 1.00 73.19 93 PHE A CA 1
ATOM 754 C C . PHE A 1 93 ? 12.790 -5.815 9.329 1.00 73.19 93 PHE A C 1
ATOM 756 O O . PHE A 1 93 ? 13.879 -5.290 9.105 1.00 73.19 93 PHE A O 1
ATOM 763 N N . VAL A 1 94 ? 12.642 -7.123 9.489 1.00 72.69 94 VAL A N 1
ATOM 764 C CA . VAL A 1 94 ? 13.753 -8.068 9.442 1.00 72.69 94 VAL A CA 1
ATOM 765 C C . VAL A 1 94 ? 13.494 -9.112 8.374 1.00 72.69 94 VAL A C 1
ATOM 767 O O . VAL A 1 94 ? 12.379 -9.610 8.236 1.00 72.69 94 VAL A O 1
ATOM 770 N N . MET A 1 95 ? 14.535 -9.450 7.625 1.00 70.62 95 MET A N 1
ATOM 771 C CA . MET A 1 95 ? 14.503 -10.543 6.660 1.00 70.62 95 MET A CA 1
ATOM 772 C C . MET A 1 95 ? 15.567 -11.582 7.015 1.00 70.62 95 MET A C 1
ATOM 774 O O . MET A 1 95 ? 16.657 -11.208 7.459 1.00 70.62 95 MET A O 1
ATOM 778 N N . PRO A 1 96 ? 15.287 -12.880 6.821 1.00 74.00 96 PRO A N 1
ATOM 779 C CA . PRO A 1 96 ? 16.294 -13.921 6.976 1.00 74.00 96 PRO A CA 1
ATOM 780 C C . PRO A 1 96 ? 17.381 -13.783 5.898 1.00 74.00 96 PRO A C 1
ATOM 782 O O . PRO A 1 96 ? 17.087 -13.468 4.744 1.00 74.00 96 PRO A O 1
ATOM 785 N N . LYS A 1 97 ? 18.645 -14.042 6.254 1.00 73.31 97 LYS A N 1
ATOM 786 C CA . LYS A 1 97 ? 19.780 -14.001 5.311 1.00 73.31 97 LYS A CA 1
ATOM 787 C C . LYS A 1 97 ? 19.839 -15.208 4.378 1.00 73.31 97 LYS A C 1
ATOM 789 O O . LYS A 1 97 ? 20.460 -15.114 3.320 1.00 73.31 97 LYS A O 1
ATOM 794 N N . THR A 1 98 ? 19.245 -16.339 4.764 1.00 71.75 98 THR A N 1
ATOM 795 C CA . THR A 1 98 ? 19.306 -17.591 3.997 1.00 71.75 98 THR A CA 1
ATOM 796 C C . THR A 1 98 ? 17.927 -18.217 3.805 1.00 71.75 98 THR A C 1
ATOM 798 O O . THR A 1 98 ? 17.027 -18.082 4.640 1.00 71.75 98 THR A O 1
ATOM 801 N N . ILE A 1 99 ? 17.768 -18.932 2.687 1.00 63.69 99 ILE A N 1
ATOM 802 C CA . ILE A 1 99 ? 16.517 -19.614 2.330 1.00 63.69 99 ILE A CA 1
ATOM 803 C C . ILE A 1 99 ? 16.174 -20.753 3.298 1.00 63.69 99 ILE A C 1
ATOM 805 O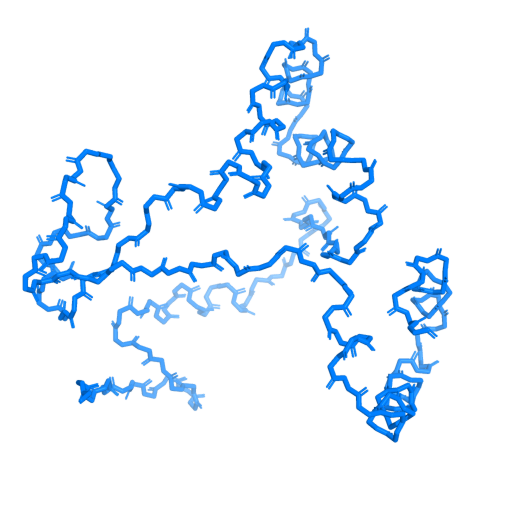 O . ILE A 1 99 ? 15.002 -21.038 3.526 1.00 63.69 99 ILE A O 1
ATOM 809 N N . ASP A 1 100 ? 17.182 -21.368 3.917 1.00 69.88 100 ASP A N 1
ATOM 810 C CA . ASP A 1 100 ? 16.975 -22.430 4.901 1.00 69.88 100 ASP A CA 1
ATOM 811 C C . ASP A 1 100 ? 16.375 -21.893 6.198 1.00 69.88 100 ASP A C 1
ATOM 813 O O . ASP A 1 100 ? 15.492 -22.529 6.772 1.00 69.88 100 ASP A O 1
ATOM 817 N N . VAL A 1 101 ? 16.800 -20.701 6.636 1.00 70.56 101 VAL A N 1
ATOM 818 C CA . VAL A 1 101 ? 16.184 -20.012 7.777 1.00 70.56 101 VAL A CA 1
ATOM 819 C C . VAL A 1 101 ? 14.735 -19.668 7.442 1.00 70.56 101 VAL A C 1
ATOM 821 O O . VAL A 1 101 ? 13.842 -20.038 8.199 1.00 70.56 101 VAL A O 1
ATOM 824 N N . ALA A 1 102 ? 14.485 -19.072 6.270 1.00 67.94 102 ALA A N 1
ATOM 825 C CA . ALA A 1 102 ? 13.138 -18.754 5.790 1.00 67.94 102 ALA A CA 1
ATOM 826 C C . ALA A 1 102 ? 12.194 -19.971 5.749 1.00 67.94 102 ALA A C 1
ATOM 828 O O . ALA A 1 102 ? 11.043 -19.884 6.180 1.00 67.94 102 ALA A O 1
ATOM 829 N N . ARG A 1 103 ? 12.677 -21.113 5.244 1.00 65.31 103 ARG A N 1
ATOM 830 C CA . ARG A 1 103 ? 11.888 -22.344 5.101 1.00 65.31 103 ARG A CA 1
ATOM 831 C C . ARG A 1 103 ? 11.564 -22.987 6.451 1.00 65.31 103 ARG A C 1
ATOM 833 O O . ARG A 1 103 ? 10.487 -23.552 6.597 1.00 65.31 103 ARG A O 1
ATOM 840 N N . LYS A 1 104 ? 12.473 -22.899 7.428 1.00 68.75 104 LYS A N 1
ATOM 841 C CA . LYS A 1 104 ? 12.287 -23.479 8.770 1.00 68.75 104 LYS A CA 1
ATOM 842 C C . LYS A 1 104 ? 11.247 -22.743 9.609 1.00 68.75 104 LYS A C 1
ATOM 844 O O . LYS A 1 104 ? 10.529 -23.387 10.363 1.00 68.75 104 LYS A O 1
ATOM 849 N N . ILE A 1 105 ? 11.198 -21.417 9.511 1.00 64.19 105 ILE A N 1
ATOM 850 C CA . ILE A 1 105 ? 10.355 -20.593 10.389 1.00 64.19 105 ILE A CA 1
ATOM 851 C C . ILE A 1 105 ? 8.961 -20.326 9.819 1.00 64.19 105 ILE A C 1
ATOM 853 O O . ILE A 1 105 ? 8.062 -20.004 10.589 1.00 64.19 105 ILE A O 1
ATOM 857 N N . GLY A 1 106 ? 8.767 -20.480 8.502 1.00 55.94 106 GLY A N 1
ATOM 858 C CA . GLY A 1 106 ? 7.574 -19.985 7.816 1.00 55.94 106 GLY A CA 1
ATOM 859 C C . GLY A 1 106 ? 7.548 -18.454 7.876 1.00 55.94 106 GLY A C 1
ATOM 860 O O . GLY A 1 106 ? 7.747 -17.850 8.924 1.00 55.94 106 GLY A O 1
ATOM 861 N N . PHE A 1 107 ? 7.384 -17.764 6.752 1.00 52.94 107 PHE A N 1
ATOM 862 C CA . PHE A 1 107 ? 7.461 -16.300 6.754 1.00 52.94 107 PHE A CA 1
ATOM 863 C C . PHE A 1 107 ? 6.290 -15.662 7.531 1.00 52.94 107 PHE A C 1
ATOM 865 O O . PHE A 1 107 ? 5.219 -15.425 6.983 1.00 52.94 107 PHE A O 1
ATOM 872 N N . ASN A 1 108 ? 6.528 -15.363 8.809 1.00 49.91 108 ASN A N 1
ATOM 873 C CA . ASN A 1 108 ? 5.823 -14.395 9.645 1.00 49.91 108 ASN A CA 1
ATOM 874 C C . ASN A 1 108 ? 6.796 -13.946 10.741 1.00 49.91 108 ASN A C 1
ATOM 876 O O . ASN A 1 108 ? 6.992 -14.656 11.724 1.00 49.91 108 ASN A O 1
ATOM 880 N N . VAL A 1 109 ? 7.434 -12.782 10.584 1.00 50.66 109 VAL A N 1
ATOM 881 C CA . VAL A 1 109 ? 8.291 -12.230 11.645 1.00 50.66 109 VAL A CA 1
ATOM 882 C C . VAL A 1 109 ? 7.759 -10.877 12.109 1.00 50.66 109 VAL A C 1
ATOM 884 O O . VAL A 1 109 ? 8.182 -9.818 11.662 1.00 50.66 109 VAL A O 1
ATOM 887 N N . GLY A 1 110 ? 6.816 -10.947 13.045 1.00 46.16 110 GLY A N 1
ATOM 888 C CA . GLY A 1 110 ? 6.407 -9.887 13.969 1.00 46.16 110 GLY A CA 1
ATOM 889 C C . GLY A 1 110 ? 5.657 -10.566 15.123 1.00 46.16 110 GLY A C 1
ATOM 890 O O . GLY A 1 110 ? 4.913 -11.504 14.877 1.00 46.16 110 GLY A O 1
ATOM 891 N N . LYS A 1 111 ? 5.808 -10.240 16.407 1.00 43.53 111 LYS A N 1
ATOM 892 C CA . LYS A 1 111 ? 6.452 -9.132 17.124 1.00 43.53 111 LYS A CA 1
ATOM 893 C C . LYS A 1 111 ? 7.307 -9.717 18.262 1.00 43.53 111 LYS A C 1
ATOM 895 O O . LYS A 1 111 ? 7.043 -10.826 18.710 1.00 43.53 111 LYS A O 1
ATOM 900 N N . ASN A 1 112 ? 8.252 -8.923 18.762 1.00 43.97 112 ASN A N 1
ATOM 901 C CA . ASN A 1 112 ? 9.161 -9.216 19.884 1.00 43.97 112 ASN A CA 1
ATOM 902 C C . ASN A 1 112 ? 10.350 -10.096 19.532 1.00 43.97 112 ASN A C 1
ATOM 904 O O . ASN A 1 112 ? 10.590 -11.122 20.162 1.00 43.97 112 ASN A O 1
ATOM 908 N N . ILE A 1 113 ? 11.145 -9.649 18.569 1.00 48.53 113 ILE A N 1
ATOM 909 C CA . ILE A 1 113 ? 12.520 -10.104 18.557 1.00 48.53 113 ILE A CA 1
ATOM 910 C C . ILE A 1 113 ? 13.407 -8.882 18.723 1.00 48.53 113 ILE A C 1
ATOM 912 O O . ILE A 1 113 ? 13.391 -7.970 17.895 1.00 48.53 113 ILE A O 1
ATOM 916 N N . GLU A 1 114 ? 14.175 -8.871 19.809 1.00 49.38 114 GLU A N 1
ATOM 917 C CA . GLU A 1 114 ? 15.400 -8.087 19.931 1.00 49.38 114 GLU A CA 1
ATOM 918 C C . GLU A 1 114 ? 16.402 -8.594 18.873 1.00 49.38 114 GLU A C 1
ATOM 920 O O . GLU A 1 114 ? 17.436 -9.173 19.184 1.00 49.38 114 GLU A O 1
ATOM 925 N N . LEU A 1 115 ? 16.087 -8.453 17.578 1.00 51.81 115 LEU A N 1
ATOM 926 C CA . LEU A 1 115 ? 16.987 -8.822 16.479 1.00 51.81 115 LEU A CA 1
ATOM 927 C C . LEU A 1 115 ? 17.922 -7.667 16.202 1.00 51.81 115 LEU A C 1
ATOM 929 O O . LEU A 1 115 ? 17.908 -7.028 15.149 1.00 51.81 115 LEU A O 1
ATOM 933 N N . VAL A 1 116 ? 18.775 -7.433 17.185 1.00 48.78 116 VAL A N 1
ATOM 934 C CA . VAL A 1 116 ? 20.043 -6.767 16.973 1.00 48.78 116 VAL A CA 1
ATOM 935 C C . VAL A 1 116 ? 20.924 -7.757 16.221 1.00 48.78 116 VAL A C 1
ATOM 937 O O . VAL A 1 116 ? 21.495 -8.657 16.820 1.00 48.78 116 VAL A O 1
ATOM 940 N N . ASN A 1 117 ? 20.990 -7.609 14.896 1.00 51.53 117 ASN A N 1
ATOM 941 C CA . ASN A 1 117 ? 22.082 -8.091 14.044 1.00 51.53 117 ASN A CA 1
ATOM 942 C C . ASN A 1 117 ? 22.586 -9.520 14.351 1.00 51.53 117 ASN A C 1
ATOM 944 O O . ASN A 1 117 ? 23.791 -9.779 14.338 1.00 51.53 117 ASN A O 1
ATOM 948 N N . THR A 1 118 ? 21.681 -10.456 14.651 1.00 56.47 118 THR A N 1
ATOM 949 C CA . THR A 1 118 ? 22.064 -11.859 14.810 1.00 56.47 118 THR A CA 1
ATOM 950 C C . THR A 1 118 ? 22.481 -12.386 13.440 1.00 56.47 118 THR A C 1
ATOM 952 O O . THR A 1 118 ? 22.004 -11.918 12.402 1.00 56.47 118 THR A O 1
ATOM 955 N N . GLY A 1 119 ? 23.430 -13.322 13.404 1.00 65.31 119 GLY A N 1
ATOM 956 C CA . GLY A 1 119 ? 24.045 -13.809 12.165 1.00 65.31 119 GLY A CA 1
ATOM 957 C C . GLY A 1 119 ? 23.050 -14.188 11.059 1.00 65.31 119 GLY A C 1
ATOM 958 O O . GLY A 1 119 ? 23.396 -14.033 9.891 1.00 65.31 119 GLY A O 1
ATOM 959 N N . ASP A 1 120 ? 21.816 -14.550 11.414 1.00 73.06 120 ASP A N 1
ATOM 960 C CA . ASP A 1 120 ? 20.798 -15.115 10.527 1.00 73.06 120 ASP A CA 1
ATOM 961 C C . ASP A 1 120 ? 19.781 -14.114 9.952 1.00 73.06 120 ASP A C 1
ATOM 963 O O . ASP A 1 120 ? 19.073 -14.464 9.006 1.00 73.06 120 ASP A O 1
ATOM 967 N N . TYR A 1 121 ? 19.714 -12.873 10.454 1.00 73.94 121 TYR A N 1
ATOM 968 C CA . TYR A 1 121 ? 18.736 -11.866 10.007 1.00 73.94 121 TYR A CA 1
ATOM 969 C C . TYR A 1 121 ? 19.390 -10.523 9.663 1.00 73.94 121 TYR A C 1
ATOM 971 O O . TYR A 1 121 ? 20.438 -10.157 10.193 1.00 73.94 121 TYR A O 1
ATOM 979 N N . VAL A 1 122 ? 18.767 -9.775 8.753 1.00 71.75 122 VAL A N 1
ATOM 980 C CA . VAL A 1 122 ? 19.125 -8.391 8.412 1.00 71.75 122 VAL A CA 1
ATOM 981 C C . VAL A 1 122 ? 17.945 -7.474 8.654 1.00 71.75 122 VAL A C 1
ATOM 983 O O . VAL A 1 122 ? 16.824 -7.783 8.255 1.00 71.75 122 VAL A O 1
ATOM 986 N N . ASN A 1 123 ? 18.208 -6.328 9.276 1.00 74.56 123 ASN A N 1
ATOM 987 C CA . ASN A 1 123 ? 17.241 -5.242 9.321 1.00 74.56 123 ASN A CA 1
ATOM 988 C C . ASN A 1 123 ? 17.198 -4.562 7.945 1.00 74.56 123 ASN A C 1
ATOM 990 O O . ASN A 1 123 ? 18.243 -4.206 7.394 1.00 74.56 123 ASN A O 1
ATOM 994 N N . ILE A 1 124 ? 16.000 -4.411 7.387 1.00 72.38 124 ILE A N 1
ATOM 995 C CA . ILE A 1 124 ? 15.776 -3.716 6.124 1.00 72.38 124 ILE A CA 1
ATOM 996 C C . ILE A 1 124 ? 15.063 -2.401 6.399 1.00 72.38 124 ILE A C 1
ATOM 998 O O . ILE A 1 124 ? 13.927 -2.362 6.868 1.00 72.38 124 ILE A O 1
ATOM 1002 N N . GLN A 1 125 ? 15.704 -1.308 5.999 1.00 72.25 125 GLN A N 1
ATOM 1003 C CA . GLN A 1 125 ? 15.077 0.002 6.016 1.00 72.25 125 GLN A CA 1
ATOM 1004 C C . GLN A 1 125 ? 14.190 0.187 4.772 1.00 72.25 125 GLN A C 1
ATOM 1006 O O . GLN A 1 125 ? 14.652 0.650 3.730 1.00 72.25 125 GLN A O 1
ATOM 1011 N N . PHE A 1 126 ? 12.904 -0.158 4.885 1.00 73.06 126 PHE A N 1
ATOM 1012 C CA . PHE A 1 126 ? 11.913 0.048 3.814 1.00 73.06 126 PHE A CA 1
ATOM 1013 C C . PHE A 1 126 ? 11.547 1.529 3.614 1.00 73.06 126 PHE A C 1
ATOM 1015 O O . PHE A 1 126 ? 11.321 1.981 2.490 1.00 73.06 126 PHE A O 1
ATOM 1022 N N . PHE A 1 127 ? 11.514 2.311 4.696 1.00 75.88 127 PHE A N 1
ATOM 1023 C CA . PHE A 1 127 ? 11.106 3.716 4.677 1.00 75.88 127 PHE A CA 1
ATOM 1024 C C . PHE A 1 127 ? 12.327 4.643 4.639 1.00 75.88 127 PHE A C 1
ATOM 1026 O O . PHE A 1 127 ? 13.073 4.749 5.613 1.00 75.88 127 PHE A O 1
ATOM 1033 N N . LYS A 1 128 ? 12.535 5.324 3.502 1.00 74.56 128 LYS A N 1
ATOM 1034 C CA . LYS A 1 128 ? 13.699 6.205 3.279 1.00 74.56 128 LYS A CA 1
ATOM 1035 C C . LYS A 1 128 ? 13.437 7.672 3.622 1.00 74.56 128 LYS A C 1
ATOM 1037 O O . LYS A 1 128 ? 14.112 8.235 4.472 1.00 74.56 128 LYS A O 1
ATOM 1042 N N . SER A 1 129 ? 12.508 8.321 2.917 1.00 71.00 129 SER A N 1
ATOM 1043 C CA . SER A 1 129 ? 12.266 9.766 3.082 1.00 71.00 129 SER A CA 1
ATOM 1044 C C . SER A 1 129 ? 10.796 10.165 3.090 1.00 71.00 129 SER A C 1
ATOM 1046 O O . SER A 1 129 ? 10.478 11.268 3.522 1.00 71.00 129 SER A O 1
ATOM 1048 N N . GLY A 1 130 ? 9.899 9.330 2.549 1.00 65.88 130 GLY A N 1
ATOM 1049 C CA . GLY A 1 130 ? 8.479 9.668 2.411 1.00 65.88 130 GLY A CA 1
ATOM 1050 C C . GLY A 1 130 ? 8.230 10.913 1.549 1.00 65.88 130 GLY A C 1
ATOM 1051 O O . GLY A 1 130 ? 7.110 11.425 1.505 1.00 65.88 130 GLY A O 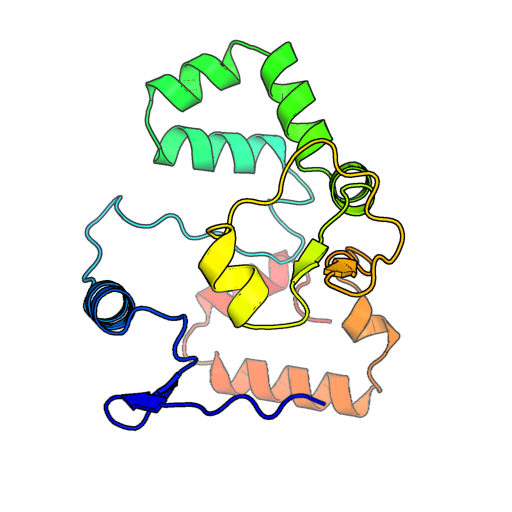1
ATOM 1052 N N . LYS A 1 131 ? 9.258 11.448 0.876 1.00 67.94 131 LYS A N 1
ATOM 1053 C CA . LYS A 1 131 ? 9.183 12.688 0.106 1.00 67.94 131 LYS A CA 1
ATOM 1054 C C . LYS A 1 131 ? 8.803 12.394 -1.332 1.00 67.94 131 LYS A C 1
ATOM 1056 O O . LYS A 1 131 ? 9.347 11.515 -1.989 1.00 67.94 131 LYS A O 1
ATOM 1061 N N . THR A 1 132 ? 7.906 13.218 -1.842 1.00 60.84 132 THR A N 1
ATOM 1062 C CA . THR A 1 132 ? 7.430 13.193 -3.228 1.00 60.84 132 THR A CA 1
ATOM 1063 C C . THR A 1 132 ? 8.110 14.265 -4.091 1.00 60.84 132 THR A C 1
ATOM 1065 O O . THR A 1 132 ? 7.761 14.436 -5.253 1.00 60.84 132 THR A O 1
ATOM 1068 N N . SER A 1 133 ? 9.064 15.014 -3.528 1.00 64.25 133 SER A N 1
ATOM 1069 C CA . SER A 1 133 ? 9.916 15.997 -4.216 1.00 64.25 133 SER A CA 1
ATOM 1070 C C . SER A 1 133 ? 11.268 15.431 -4.654 1.00 64.25 133 SER A C 1
ATOM 1072 O O . SER A 1 133 ? 12.036 16.147 -5.286 1.00 64.25 133 SER A O 1
ATOM 1074 N N . TYR A 1 134 ? 11.551 14.156 -4.371 1.00 67.38 134 TYR A N 1
ATOM 1075 C CA . TYR A 1 134 ? 12.872 13.561 -4.583 1.00 67.38 134 TYR A CA 1
ATOM 1076 C C . TYR A 1 134 ? 13.384 13.730 -6.022 1.00 67.38 134 TYR A C 1
ATOM 1078 O O . TYR A 1 134 ? 14.536 14.092 -6.231 1.00 67.38 134 TYR A O 1
ATOM 1086 N N . THR A 1 135 ? 12.524 13.550 -7.024 1.00 64.88 135 THR A N 1
ATOM 1087 C CA . THR A 1 135 ? 12.885 13.769 -8.433 1.00 64.88 135 THR A CA 1
ATOM 1088 C C . THR A 1 135 ? 13.117 15.245 -8.760 1.00 64.88 135 THR A C 1
ATOM 1090 O O . THR A 1 135 ? 14.015 15.558 -9.534 1.00 64.88 135 THR A O 1
ATOM 1093 N N . LYS A 1 136 ? 12.374 16.178 -8.144 1.00 68.44 136 LYS A N 1
ATOM 1094 C CA . LYS A 1 136 ? 12.594 17.625 -8.330 1.00 68.44 136 LYS A CA 1
ATOM 1095 C C . LYS A 1 136 ? 13.954 18.066 -7.771 1.00 68.44 136 LYS A C 1
ATOM 1097 O O . LYS A 1 136 ? 14.595 18.927 -8.365 1.00 68.44 136 LYS A O 1
ATOM 1102 N N . GLU A 1 137 ? 14.376 17.461 -6.663 1.00 76.12 137 GLU A N 1
ATOM 1103 C CA . GLU A 1 137 ? 15.606 17.799 -5.934 1.00 76.12 137 GLU A CA 1
ATOM 1104 C C . GLU A 1 137 ? 16.867 17.168 -6.542 1.00 76.12 137 GLU A C 1
ATOM 1106 O O . GLU A 1 137 ? 17.934 17.763 -6.456 1.00 76.12 137 GLU A O 1
ATOM 1111 N N . ASN A 1 138 ? 16.760 15.983 -7.154 1.00 79.75 138 ASN A N 1
ATOM 1112 C CA . ASN A 1 138 ? 17.937 15.190 -7.539 1.00 79.75 138 ASN A CA 1
ATOM 1113 C C . ASN A 1 138 ? 18.155 15.051 -9.054 1.00 79.75 138 ASN A C 1
ATOM 1115 O O . ASN A 1 138 ? 19.171 14.494 -9.459 1.00 79.75 138 ASN A O 1
ATOM 1119 N N . TYR A 1 139 ? 17.218 15.496 -9.899 1.00 81.94 139 TYR A N 1
ATOM 1120 C CA . TYR A 1 139 ? 17.364 15.394 -11.358 1.00 81.94 139 TYR A CA 1
ATOM 1121 C C . TYR A 1 139 ? 17.889 16.710 -11.933 1.00 81.94 139 TYR A C 1
ATOM 1123 O O . TYR A 1 139 ? 17.476 17.790 -11.502 1.00 81.94 139 TYR A O 1
ATOM 1131 N N . SER A 1 140 ? 18.745 16.625 -12.952 1.00 88.38 140 SER A N 1
ATOM 1132 C CA . SER A 1 140 ? 19.153 17.795 -13.733 1.00 88.38 140 SER A CA 1
ATOM 1133 C C . SER A 1 140 ? 17.978 18.358 -14.540 1.00 88.38 140 SER A C 1
ATOM 1135 O O . SER A 1 140 ? 17.015 17.650 -14.847 1.00 88.38 140 SER A O 1
ATOM 1137 N N . GLU A 1 141 ? 18.060 19.627 -14.943 1.00 87.88 141 GLU A N 1
ATOM 1138 C CA . GLU A 1 141 ? 17.029 20.246 -15.792 1.00 87.88 141 GLU A CA 1
ATOM 1139 C C . GLU A 1 141 ? 16.852 19.511 -17.130 1.00 87.88 141 GLU A C 1
ATOM 1141 O O . GLU A 1 141 ? 15.729 19.357 -17.611 1.00 87.88 141 GLU A O 1
ATOM 1146 N N . GLN A 1 142 ? 17.931 18.952 -17.685 1.00 90.00 142 GLN A N 1
ATOM 1147 C CA . GLN A 1 142 ? 17.863 18.125 -18.889 1.00 90.00 142 GLN A CA 1
ATOM 1148 C C . GLN A 1 142 ? 17.089 16.819 -18.645 1.00 90.00 142 GLN A C 1
ATOM 1150 O O . GLN A 1 142 ? 16.202 16.477 -19.425 1.00 90.00 142 GLN A O 1
ATOM 1155 N N . GLN A 1 143 ? 17.372 16.103 -17.552 1.00 86.06 143 GLN A N 1
ATOM 1156 C CA . GLN A 1 143 ? 16.653 14.871 -17.194 1.00 86.06 143 GLN A CA 1
ATOM 1157 C C . GLN A 1 143 ? 15.165 15.143 -16.947 1.00 86.06 143 GLN A C 1
ATOM 1159 O O . GLN A 1 143 ? 14.304 14.391 -17.401 1.00 86.06 143 GLN A O 1
ATOM 1164 N N . LYS A 1 144 ? 14.856 16.255 -16.273 1.00 85.56 144 LYS A N 1
ATOM 1165 C CA . LYS A 1 144 ? 13.489 16.738 -16.058 1.00 85.56 144 LYS A CA 1
ATOM 1166 C C . LYS A 1 144 ? 12.769 17.010 -17.381 1.00 85.56 144 LYS A C 1
ATOM 1168 O O . LYS A 1 144 ? 11.619 16.604 -17.533 1.00 85.56 144 LYS A O 1
ATOM 1173 N N . ALA A 1 145 ? 13.430 17.664 -18.338 1.00 86.56 145 ALA A N 1
ATOM 1174 C CA . ALA A 1 145 ? 12.865 17.950 -19.656 1.00 86.56 145 ALA A CA 1
ATOM 1175 C C . ALA A 1 145 ? 12.603 16.672 -20.470 1.00 86.56 145 ALA A C 1
ATOM 1177 O O . ALA A 1 145 ? 11.509 16.512 -21.011 1.00 86.56 145 ALA A O 1
ATOM 1178 N N . ILE A 1 146 ? 13.558 15.737 -20.488 1.00 88.25 146 ILE A N 1
ATOM 1179 C CA . ILE A 1 146 ? 13.405 14.435 -21.156 1.00 88.25 146 ILE A CA 1
ATOM 1180 C C . ILE A 1 146 ? 12.222 13.670 -20.556 1.00 88.25 146 ILE A C 1
ATOM 1182 O O . ILE A 1 146 ? 11.331 13.241 -21.285 1.00 88.25 146 ILE A O 1
ATOM 1186 N N . MET A 1 147 ? 12.156 13.565 -19.226 1.00 85.06 147 MET A N 1
ATOM 1187 C CA . MET A 1 147 ? 11.065 12.870 -18.541 1.00 85.06 147 MET A CA 1
ATOM 1188 C C . MET A 1 147 ? 9.702 13.520 -18.825 1.00 85.06 147 MET A C 1
ATOM 1190 O O . MET A 1 147 ? 8.725 12.814 -19.074 1.00 85.06 147 MET A O 1
ATOM 1194 N N . LYS A 1 148 ? 9.629 14.861 -18.846 1.00 82.81 148 LYS A N 1
ATOM 1195 C CA . LYS A 1 148 ? 8.414 15.593 -19.250 1.00 82.81 148 LYS A CA 1
ATOM 1196 C C . LYS A 1 148 ? 7.970 15.205 -20.657 1.00 82.81 148 LYS A C 1
ATOM 1198 O O . LYS A 1 148 ? 6.775 15.015 -20.868 1.00 82.81 148 LYS A O 1
ATOM 1203 N N . GLN A 1 149 ? 8.905 15.119 -21.599 1.00 85.88 149 GLN A N 1
ATOM 1204 C CA . GLN A 1 149 ? 8.590 14.802 -22.987 1.00 85.88 149 GLN A CA 1
ATOM 1205 C C . GLN A 1 149 ? 8.131 13.348 -23.140 1.00 85.88 149 GLN A C 1
ATOM 1207 O O . GLN A 1 149 ? 7.053 13.117 -23.671 1.00 85.88 149 GLN A O 1
ATOM 1212 N N . MET A 1 150 ? 8.855 12.391 -22.549 1.00 86.88 150 MET A N 1
ATOM 1213 C CA . MET A 1 150 ? 8.480 10.970 -22.574 1.00 86.88 150 MET A CA 1
ATOM 1214 C C . MET A 1 150 ? 7.068 10.728 -22.036 1.00 86.88 150 MET A C 1
ATOM 1216 O O . MET A 1 150 ? 6.305 9.957 -22.612 1.00 86.88 150 MET A O 1
ATOM 1220 N N . ILE A 1 151 ? 6.702 11.397 -20.939 1.00 82.75 151 ILE A N 1
ATOM 1221 C CA . ILE A 1 151 ? 5.370 11.247 -20.352 1.00 82.75 151 ILE A CA 1
ATOM 1222 C C . ILE A 1 151 ? 4.299 11.871 -21.253 1.00 82.75 151 ILE A C 1
ATOM 1224 O O . ILE A 1 151 ? 3.246 11.269 -21.445 1.00 82.75 151 ILE A O 1
ATOM 1228 N N . LYS A 1 152 ? 4.557 13.045 -21.842 1.00 82.56 152 LYS A N 1
ATOM 1229 C CA . LYS A 1 152 ? 3.626 13.640 -22.810 1.00 82.56 152 LYS A CA 1
ATOM 1230 C C . LYS A 1 152 ? 3.392 12.718 -23.999 1.00 82.56 152 LYS A C 1
ATOM 1232 O O . LYS A 1 152 ? 2.239 12.523 -24.357 1.00 82.56 152 LYS A O 1
ATOM 1237 N N . ASP A 1 153 ? 4.454 12.154 -24.563 1.00 87.56 153 ASP A N 1
ATOM 1238 C CA . ASP A 1 153 ? 4.367 11.321 -25.761 1.00 87.56 153 ASP A CA 1
ATOM 1239 C C . ASP A 1 153 ? 3.646 10.003 -25.463 1.00 87.56 153 ASP A C 1
ATOM 1241 O O . ASP A 1 153 ? 2.707 9.637 -26.165 1.00 87.56 153 ASP A O 1
ATOM 1245 N N . HIS A 1 154 ? 4.014 9.325 -24.371 1.00 86.25 154 HIS A N 1
ATOM 1246 C CA . HIS A 1 154 ? 3.426 8.035 -24.004 1.00 86.25 154 HIS A CA 1
ATOM 1247 C C . HIS A 1 154 ? 1.947 8.145 -23.605 1.00 86.25 154 HIS A C 1
ATOM 1249 O O . HIS A 1 154 ? 1.139 7.283 -23.940 1.00 86.25 154 HIS A O 1
ATOM 1255 N N . PHE A 1 155 ? 1.575 9.215 -22.898 1.00 84.75 155 PHE A N 1
ATOM 1256 C CA . PHE A 1 155 ? 0.211 9.410 -22.402 1.00 84.75 155 PHE A CA 1
ATOM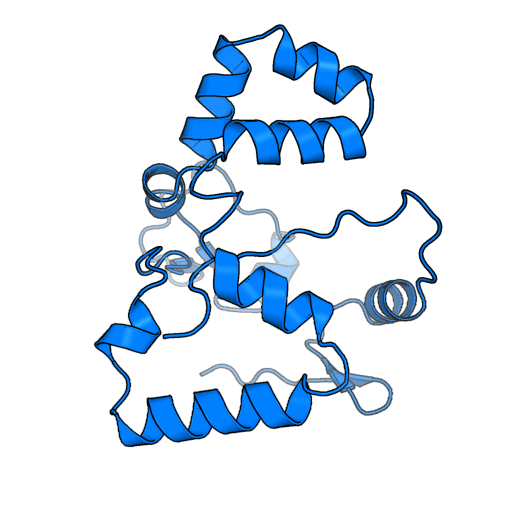 1257 C C . PHE A 1 155 ? -0.610 10.391 -23.252 1.00 84.75 155 PHE A C 1
ATOM 1259 O O . PHE A 1 155 ? -1.706 10.775 -22.841 1.00 84.75 155 PHE A O 1
ATOM 1266 N N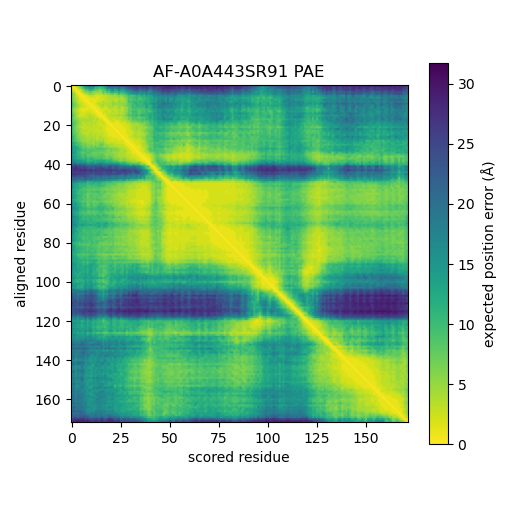 . ALA A 1 156 ? -0.136 10.771 -24.446 1.00 84.12 156 ALA A N 1
ATOM 1267 C CA . ALA A 1 156 ? -0.859 11.654 -25.370 1.00 84.12 156 ALA A CA 1
ATOM 1268 C C . ALA A 1 156 ? -2.262 11.123 -25.704 1.00 84.12 156 ALA A C 1
ATOM 1270 O O . ALA A 1 156 ? -3.217 11.891 -25.814 1.00 84.12 156 ALA A O 1
ATOM 1271 N N . GLN A 1 157 ? -2.394 9.799 -25.790 1.00 88.75 157 GLN A N 1
ATOM 1272 C CA . GLN A 1 157 ? -3.657 9.104 -26.041 1.00 88.75 157 GLN A CA 1
ATOM 1273 C C . GLN A 1 157 ? -4.640 9.128 -24.852 1.00 88.75 157 GLN A C 1
ATOM 1275 O O . GLN A 1 157 ? -5.797 8.748 -25.003 1.00 88.75 157 GLN A O 1
ATOM 1280 N N . PHE A 1 158 ? -4.215 9.606 -23.675 1.00 86.56 158 PHE A N 1
ATOM 1281 C CA . PHE A 1 158 ? -5.025 9.684 -22.456 1.00 86.56 158 PHE A CA 1
ATOM 1282 C C . PHE A 1 158 ? -5.115 11.130 -21.923 1.00 86.56 158 PHE A C 1
ATOM 1284 O O . PHE A 1 158 ? -4.629 11.435 -20.829 1.00 86.56 158 PHE A O 1
ATOM 1291 N N . PRO A 1 159 ? -5.768 12.054 -22.653 1.00 82.25 159 PRO A N 1
ATOM 1292 C CA . PRO A 1 159 ? -5.786 13.478 -22.304 1.00 82.25 159 PRO A CA 1
ATOM 1293 C C . PRO A 1 159 ? -6.439 13.773 -20.942 1.00 82.25 159 PRO A C 1
ATOM 1295 O O . PRO A 1 159 ? -6.034 14.713 -20.253 1.00 82.25 159 PRO A O 1
ATOM 1298 N N . HIS A 1 160 ? -7.407 12.955 -20.512 1.00 80.00 160 HIS A N 1
ATOM 1299 C CA . HIS A 1 160 ? -8.039 13.092 -19.196 1.00 80.00 160 HIS A CA 1
ATOM 1300 C C . HIS A 1 160 ? -7.038 12.837 -18.053 1.00 80.00 160 HIS A C 1
ATOM 1302 O O . HIS A 1 160 ? -7.001 13.596 -17.085 1.00 80.00 160 HIS A O 1
ATOM 1308 N N . LEU A 1 161 ? -6.170 11.829 -18.198 1.00 77.12 161 LEU A N 1
ATOM 1309 C CA . LEU A 1 161 ? -5.164 11.463 -17.203 1.00 77.12 161 LEU A CA 1
ATOM 1310 C C . LEU A 1 161 ? -4.115 12.570 -17.056 1.00 77.12 161 LEU A C 1
ATOM 1312 O O . LEU A 1 161 ? -3.769 12.968 -15.943 1.00 77.12 161 LEU A O 1
ATOM 1316 N N . ILE A 1 162 ? -3.687 13.150 -18.182 1.00 78.12 162 ILE A N 1
ATOM 1317 C CA . ILE A 1 162 ? -2.81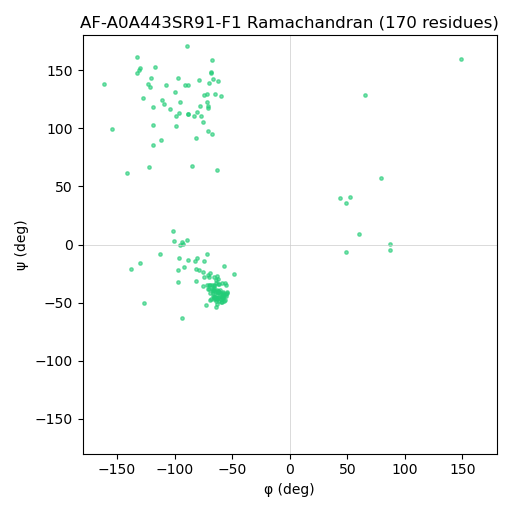1 14.327 -18.196 1.00 78.12 162 ILE A CA 1
ATOM 1318 C C . ILE A 1 162 ? -3.450 15.507 -17.444 1.00 78.12 162 ILE A C 1
ATOM 1320 O O . ILE A 1 162 ? -2.755 16.209 -16.707 1.00 78.12 162 ILE A O 1
ATOM 1324 N N . SER A 1 163 ? -4.757 15.737 -17.609 1.00 79.19 163 SER A N 1
ATOM 1325 C CA . SER A 1 163 ? -5.483 16.804 -16.903 1.00 79.19 163 SER A CA 1
ATOM 1326 C C . SER A 1 163 ? -5.494 16.589 -15.384 1.00 79.19 163 SER A C 1
ATOM 1328 O O . SER A 1 163 ? -5.125 17.494 -14.633 1.00 79.19 163 SER A O 1
ATOM 1330 N N . ILE A 1 164 ? -5.810 15.370 -14.934 1.00 74.12 164 ILE A N 1
ATOM 1331 C CA . ILE A 1 164 ? -5.789 14.983 -13.513 1.00 74.12 164 ILE A CA 1
ATOM 1332 C C . ILE A 1 164 ? -4.395 15.218 -12.915 1.00 74.12 164 ILE A C 1
ATOM 1334 O O . ILE A 1 164 ? -4.233 15.876 -11.887 1.00 74.12 164 ILE A O 1
ATOM 1338 N N . TRP A 1 165 ? -3.347 14.750 -13.589 1.00 74.62 165 TRP A N 1
ATOM 1339 C CA . TRP A 1 165 ? -1.974 14.914 -13.113 1.00 74.62 165 TRP A CA 1
ATOM 1340 C C . TRP A 1 165 ? -1.507 16.376 -13.042 1.00 74.62 165 TRP A C 1
ATOM 1342 O O . TRP A 1 165 ? -0.713 16.718 -12.158 1.00 74.62 165 TRP A O 1
ATOM 1352 N N . LYS A 1 166 ? -2.014 17.253 -13.922 1.00 74.06 166 LYS A N 1
ATOM 1353 C CA . LYS A 1 166 ? -1.773 18.705 -13.846 1.00 74.06 166 LYS A CA 1
ATOM 1354 C C . LYS A 1 166 ? -2.398 19.325 -12.596 1.00 74.06 166 LYS A C 1
ATOM 1356 O O . LYS A 1 166 ? -1.709 20.075 -11.910 1.00 74.06 166 LYS A O 1
ATOM 1361 N N . GLN A 1 167 ? -3.647 18.983 -12.263 1.00 72.94 167 GLN A N 1
ATOM 1362 C CA . GLN A 1 167 ? -4.317 19.464 -11.037 1.00 72.94 167 GLN A CA 1
ATOM 1363 C C . GLN A 1 167 ? -3.510 19.125 -9.777 1.00 72.94 167 GLN A C 1
ATOM 1365 O O . GLN A 1 167 ? -3.463 19.876 -8.802 1.00 72.94 167 GLN A O 1
ATOM 1370 N N . PHE A 1 168 ? -2.828 17.989 -9.826 1.00 66.81 168 PHE A N 1
ATOM 1371 C CA . PHE A 1 168 ? -2.089 17.419 -8.717 1.00 66.81 168 PHE A CA 1
ATOM 1372 C C . PHE A 1 168 ? -0.603 17.787 -8.677 1.00 66.81 168 PHE A C 1
ATOM 1374 O O . PHE A 1 168 ? 0.112 17.369 -7.763 1.00 66.81 168 PHE A O 1
ATOM 1381 N N . ASN A 1 169 ? -0.133 18.618 -9.617 1.00 65.69 169 ASN A N 1
ATOM 1382 C CA . ASN A 1 169 ? 1.272 19.027 -9.726 1.00 65.69 169 ASN A CA 1
ATOM 1383 C C . ASN A 1 169 ? 2.226 17.810 -9.662 1.00 65.69 169 ASN A C 1
ATOM 1385 O O . ASN A 1 169 ? 3.301 17.850 -9.048 1.00 65.69 169 ASN A O 1
ATOM 1389 N N . VAL A 1 170 ? 1.780 16.690 -10.251 1.00 62.03 170 VAL A N 1
ATOM 1390 C CA . VAL A 1 170 ? 2.575 15.462 -10.408 1.00 62.03 170 VAL A CA 1
ATOM 1391 C C . VAL A 1 170 ? 3.719 15.743 -11.377 1.00 62.03 170 VAL A C 1
ATOM 1393 O O . VAL A 1 170 ? 4.845 15.288 -11.179 1.00 62.03 170 VAL A O 1
ATOM 1396 N N . PHE A 1 171 ? 3.452 16.592 -12.368 1.00 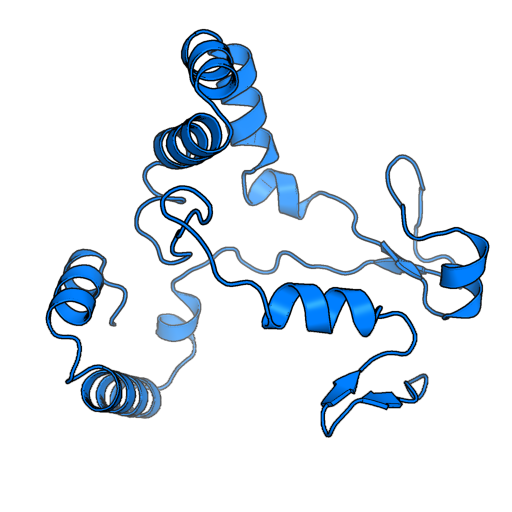59.22 171 PHE A N 1
ATOM 1397 C CA . PHE A 1 171 ? 4.461 17.131 -13.259 1.00 59.22 171 PHE A CA 1
ATOM 1398 C C . PHE A 1 171 ? 5.066 18.403 -12.689 1.00 59.22 171 PHE A C 1
ATOM 1400 O O . PHE A 1 171 ? 4.384 19.414 -12.597 1.00 59.22 171 PHE A O 1
ATOM 1407 N N . LEU A 1 172 ? 6.352 18.295 -12.336 1.00 51.31 172 LEU A N 1
ATOM 1408 C CA . LEU A 1 172 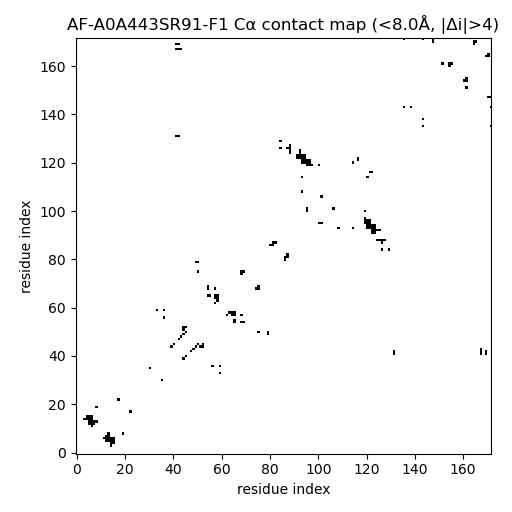? 7.367 19.358 -12.310 1.00 51.31 172 LEU A CA 1
ATOM 1409 C C . LEU A 1 172 ? 6.855 20.793 -12.463 1.00 51.31 172 LEU A C 1
ATOM 1411 O O . LEU A 1 172 ? 6.758 21.251 -13.634 1.00 51.31 172 LEU A O 1
#

Sequence (172 aa):
MAKIDLVDYDGLLMSPSASYDKFKEATSYEPREGDVFVSSYHKCETKRNTKETVLKVAKFLGDSYFNDLNSNEEQMQKLLEYTSFDYMQKLPFVMPKTIDVARKIGFNVGKNIELVNTGDYVNIQFFKSGKTSYTKENYSEQQKAIMKQMIKDHFAQFPHLISIWKQFNVFL

Solvent-accessible surface area (backbone atoms only — not comparable to full-atom values): 10952 Å² total; per-residue (Å²): 131,86,82,80,73,60,44,76,55,96,88,42,75,36,56,79,88,56,59,62,67,60,50,50,53,62,73,68,59,80,79,55,94,84,68,69,87,87,82,70,92,70,75,61,42,62,80,72,36,43,68,60,44,52,44,52,52,25,43,68,78,29,67,64,52,25,51,58,46,73,73,30,64,69,62,42,52,51,49,57,48,60,71,28,66,80,46,49,55,69,55,86,40,68,44,60,72,44,70,68,59,41,65,74,71,50,97,71,88,78,84,90,71,92,73,73,76,45,96,58,43,42,80,52,82,85,65,83,76,93,63,90,52,56,65,76,75,73,48,52,73,67,56,52,50,52,52,53,48,54,52,50,64,74,41,57,91,40,60,67,59,56,51,55,36,57,81,52,57,70,63,128

Foldseek 3Di:
DDDQQFDDDPNDTHGPPDDPVVVVCVVPDDDDVLRDDDDDPAQDDCVVPVLVVCLVVLVSVHPVSNVVLVVDVPNSVVVCQCPDLVNVQPDWDKDFPDVVVCVVPPPDDDDDDPPPPDVGMDTDRPRDPSDLCVCVPPDDPVRLVVVVVVCCVVCVVPVVVVVVCVVRCNRD

pLDDT: mean 77.13, std 14.05, range [41.44, 96.69]

InterPro domains:
  IPR027417 P-loop containing nucleoside triphosphate hydrolase [G3DSA:3.40.50.300] (45-166)
  IPR027417 P-loop containing nucleoside triphosphate hydrolase [SSF52540] (47-159)

Radius of gyration: 21.03 Å; Cα contacts (8 Å, |Δi|>4): 108; chains: 1; bounding box: 47×44×46 Å

Secondary structure (DSSP, 8-state):
-----PEEETTEEE-TTS-HHHHHHHHT--PPTTS------SSSSTTT-HHHHHHHHHHHH-HHHHHHHHH-HHHHHHHHHHTSHHHHTTS--EEESSHHHHHHH-S---S----SS-TTEEE----S---S-HHHHHS-HHHHHHHHHHHHHHTTT-HHHHHHHHHTT---